Protein AF-A0A1R3SRE8-F1 (afdb_monomer_lite)

Radius of gyration: 14.87 Å; chains: 1; bounding box: 40×27×38 Å

Foldseek 3Di:
DFKDWDFDQDPVVRDTATFIWQKDWDADPVRDIDIDGLDRPTGDPVDDPVLVRLLSVLLVVQLVCVVPPPRDPPPDSPHDPVSVVVSVVVNVVSVVVVVDDPPD

Sequence (104 aa):
MHVNVQLRFNSATGQEAPYYRLKESYRDVRGHVHSLIVLNIGFEPCLKPLQVKRIARALTMRFQHRHHGSLFPENKDGLSHEERLFAERYWQRMLAKGRITCSI

pLDDT: mean 81.56, std 15.42, range [33.44, 94.88]

Secondary structure (DSSP, 8-state):
-EEEEEEEEETTTTEEEEEEEEEEEEE-TT--EEEEEEEEEEE-TT--HHHHHHHHHHHHHHHHTTTSS----TTSS---HHHHHHHHHHHHHHHHTTSS----

Structure (mmCIF, N/CA/C/O backbone):
data_AF-A0A1R3SRE8-F1
#
_entry.id   AF-A0A1R3SRE8-F1
#
loop_
_atom_site.group_PDB
_atom_site.id
_atom_site.type_symbol
_atom_site.label_atom_id
_atom_site.label_alt_id
_atom_site.label_comp_id
_atom_site.label_asym_id
_atom_site.label_entity_id
_atom_site.label_seq_id
_atom_site.pdbx_PDB_ins_code
_atom_site.Cartn_x
_atom_site.Cartn_y
_atom_site.Cartn_z
_atom_site.occupancy
_atom_site.B_iso_or_equiv
_atom_site.auth_seq_id
_atom_site.auth_comp_id
_atom_site.auth_asym_id
_atom_site.auth_atom_id
_atom_site.pdbx_PDB_model_num
ATOM 1 N N . MET A 1 1 ? 6.751 5.176 -7.298 1.00 85.50 1 MET A N 1
ATOM 2 C CA . MET A 1 1 ? 5.398 4.786 -6.836 1.00 85.50 1 MET A CA 1
ATOM 3 C C . MET A 1 1 ? 5.037 5.573 -5.583 1.00 85.50 1 MET A C 1
ATOM 5 O O . MET A 1 1 ? 5.925 6.122 -4.945 1.00 85.50 1 MET A O 1
ATOM 9 N N . HIS A 1 2 ? 3.757 5.647 -5.222 1.00 88.12 2 HIS A N 1
ATOM 10 C CA . HIS A 1 2 ? 3.283 6.311 -4.005 1.00 88.12 2 HIS A CA 1
ATOM 11 C C . HIS A 1 2 ? 2.095 5.560 -3.384 1.00 88.12 2 HIS A C 1
ATOM 13 O O . HIS A 1 2 ? 1.407 4.785 -4.052 1.00 88.12 2 HIS A O 1
ATOM 19 N N . VAL A 1 3 ? 1.846 5.790 -2.094 1.00 92.19 3 VAL A N 1
ATOM 20 C CA . VAL A 1 3 ? 0.723 5.182 -1.365 1.00 92.19 3 VAL A CA 1
ATOM 21 C C . VAL A 1 3 ? -0.467 6.119 -1.389 1.00 92.19 3 VAL A C 1
ATOM 23 O O . VAL A 1 3 ? -0.364 7.280 -1.001 1.00 92.19 3 VAL A O 1
ATOM 26 N N . ASN A 1 4 ? -1.617 5.589 -1.777 1.00 93.81 4 ASN A N 1
ATOM 27 C CA . ASN A 1 4 ? -2.903 6.206 -1.522 1.00 93.81 4 ASN A CA 1
ATOM 28 C C . ASN A 1 4 ? -3.527 5.557 -0.281 1.00 93.81 4 ASN A C 1
ATOM 30 O O . ASN A 1 4 ? -3.709 4.339 -0.244 1.00 93.81 4 ASN A O 1
ATOM 34 N N . VAL A 1 5 ? -3.840 6.383 0.714 1.00 93.06 5 VAL A N 1
ATOM 35 C CA . VAL A 1 5 ? -4.526 5.982 1.946 1.00 93.06 5 VAL A CA 1
ATOM 36 C C . VAL A 1 5 ? -5.938 6.549 1.891 1.00 93.06 5 VAL A C 1
ATOM 38 O O . VAL A 1 5 ? -6.107 7.731 1.596 1.00 93.06 5 VAL A O 1
ATOM 41 N N . GLN A 1 6 ? -6.941 5.717 2.143 1.00 93.62 6 GLN A N 1
ATOM 42 C CA . GLN A 1 6 ? -8.331 6.144 2.298 1.00 93.62 6 GLN A CA 1
ATOM 43 C C . GLN A 1 6 ? -8.899 5.505 3.555 1.00 93.62 6 GLN A C 1
ATOM 45 O O . GLN A 1 6 ? -8.670 4.320 3.765 1.00 93.62 6 GLN A O 1
ATOM 50 N N . LEU A 1 7 ? -9.653 6.247 4.360 1.00 93.69 7 LEU A N 1
ATOM 51 C CA . LEU A 1 7 ? -10.481 5.618 5.385 1.00 93.69 7 LEU A CA 1
ATOM 52 C C . LEU A 1 7 ? -11.630 4.889 4.688 1.00 93.69 7 LEU A C 1
ATOM 54 O O . LEU A 1 7 ? -12.252 5.430 3.772 1.00 93.69 7 LEU A O 1
ATOM 58 N N . ARG A 1 8 ? -11.832 3.621 5.045 1.00 94.31 8 ARG A N 1
ATOM 59 C CA . ARG A 1 8 ? -12.931 2.794 4.546 1.00 94.31 8 ARG A CA 1
ATOM 60 C C . ARG A 1 8 ? -13.469 1.934 5.674 1.00 94.31 8 ARG A C 1
ATOM 62 O O . ARG A 1 8 ? -12.706 1.496 6.531 1.00 94.31 8 ARG A O 1
ATOM 69 N N . PHE A 1 9 ? -14.761 1.641 5.625 1.00 93.69 9 PHE A N 1
ATOM 70 C CA . PHE A 1 9 ? -15.377 0.698 6.546 1.00 93.69 9 PHE A CA 1
ATOM 71 C C . PHE A 1 9 ? -14.784 -0.706 6.366 1.00 93.69 9 PHE A C 1
ATOM 73 O O . PHE A 1 9 ? -14.803 -1.260 5.263 1.00 93.69 9 PHE A O 1
ATOM 80 N N . ASN A 1 10 ? -14.246 -1.271 7.445 1.00 91.44 10 ASN A N 1
ATOM 81 C CA . ASN A 1 10 ? -13.749 -2.635 7.493 1.00 91.44 10 ASN A CA 1
ATOM 82 C C . ASN A 1 10 ? -14.817 -3.538 8.116 1.00 91.44 10 ASN A C 1
ATOM 84 O O . ASN A 1 10 ? -15.037 -3.504 9.326 1.00 91.44 10 ASN A O 1
ATOM 88 N N . SER A 1 11 ? -15.457 -4.375 7.299 1.00 89.19 11 SER A N 1
ATOM 89 C CA . SER A 1 11 ? -16.509 -5.287 7.763 1.00 89.19 11 SER A CA 1
ATOM 90 C C . SER A 1 11 ? -16.015 -6.315 8.782 1.00 89.19 11 SER A C 1
ATOM 92 O O . SER A 1 11 ? -16.808 -6.764 9.600 1.00 89.19 11 SER A O 1
ATOM 94 N N . ALA A 1 12 ? -14.722 -6.657 8.776 1.00 89.00 12 ALA A N 1
ATOM 95 C CA . ALA A 1 12 ? -14.159 -7.616 9.725 1.00 89.00 12 ALA A CA 1
ATOM 96 C C . ALA A 1 12 ? -14.052 -7.050 11.150 1.00 89.00 12 ALA A C 1
ATOM 98 O O . ALA A 1 12 ? -14.123 -7.805 12.113 1.00 89.00 12 ALA A O 1
ATOM 99 N N . THR A 1 13 ? -13.878 -5.733 11.292 1.00 88.88 13 THR A N 1
ATOM 100 C CA . THR A 1 13 ? -13.752 -5.063 12.599 1.00 88.88 13 THR A CA 1
ATOM 101 C C . THR A 1 13 ? -14.957 -4.191 12.944 1.00 88.88 13 THR A C 1
ATOM 103 O O . THR A 1 13 ? -15.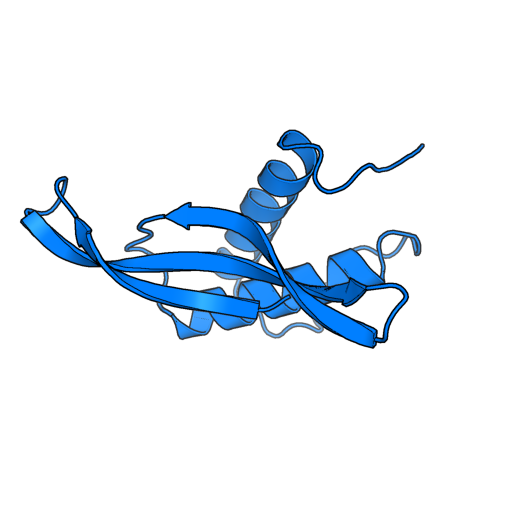030 -3.677 14.054 1.00 88.88 13 THR A O 1
ATOM 106 N N . GLY A 1 14 ? -15.886 -3.987 12.004 1.00 91.75 14 GLY A N 1
ATOM 107 C CA . GLY A 1 14 ? -17.064 -3.136 12.181 1.00 91.75 14 GLY A CA 1
ATOM 108 C C . GLY A 1 14 ? -16.749 -1.642 12.319 1.00 91.75 14 GLY A C 1
ATOM 109 O O . GLY A 1 14 ? -17.573 -0.893 12.833 1.00 91.75 14 GLY A O 1
ATOM 110 N N . GLN A 1 15 ? -15.558 -1.201 11.906 1.00 91.75 15 GLN A N 1
ATOM 111 C CA . GLN A 1 15 ? -15.076 0.171 12.106 1.00 91.75 15 GLN A CA 1
ATOM 112 C C . GLN A 1 15 ? -14.377 0.704 10.856 1.00 91.75 15 GLN A C 1
ATOM 114 O O . GLN A 1 15 ? -13.918 -0.064 10.007 1.00 91.75 15 GLN A O 1
ATOM 119 N N . GLU A 1 16 ? -14.264 2.027 10.741 1.00 93.38 16 GLU A N 1
ATOM 120 C CA . GLU A 1 16 ? -13.439 2.638 9.702 1.00 93.38 16 GLU A CA 1
ATOM 121 C C . GLU A 1 16 ? -11.952 2.409 9.976 1.00 93.38 16 GLU A C 1
ATOM 123 O O . GLU A 1 16 ? -11.452 2.647 11.073 1.00 93.38 16 GLU A O 1
ATOM 128 N N . ALA A 1 17 ? -11.232 1.960 8.951 1.00 92.81 17 ALA A N 1
ATOM 129 C CA . ALA A 1 17 ? -9.804 1.715 9.021 1.00 92.81 17 ALA A CA 1
ATOM 130 C C . ALA A 1 17 ? -9.090 2.242 7.765 1.00 92.81 17 ALA A C 1
ATOM 132 O O . ALA A 1 17 ? -9.689 2.339 6.686 1.00 92.81 17 ALA A O 1
ATOM 133 N N . PRO A 1 18 ? -7.789 2.567 7.863 1.00 93.69 18 PRO A N 1
ATOM 134 C CA . PRO A 1 18 ? -6.980 2.900 6.701 1.00 93.69 18 PRO A CA 1
ATOM 135 C C . PRO A 1 18 ? -6.927 1.741 5.695 1.00 93.69 18 PRO A C 1
ATOM 137 O O . PRO A 1 18 ? -6.474 0.638 5.999 1.00 93.69 18 PRO A O 1
ATOM 140 N N . TYR A 1 19 ? -7.353 2.022 4.470 1.00 94.44 19 TYR A N 1
ATOM 141 C CA . TYR A 1 19 ? -7.257 1.144 3.314 1.00 94.44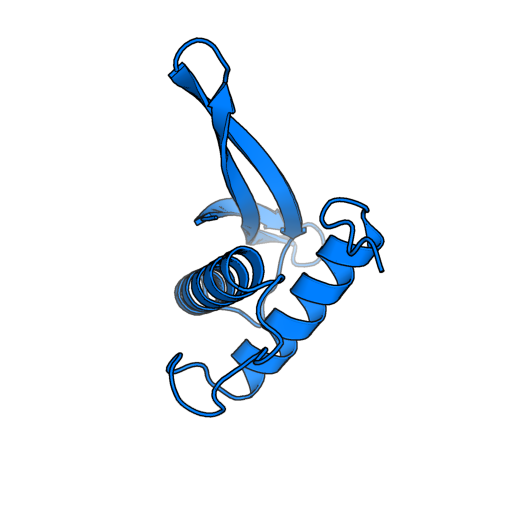 19 TYR A CA 1
ATOM 142 C C . TYR A 1 19 ? -6.149 1.632 2.381 1.00 94.44 19 TYR A C 1
ATOM 144 O O . TYR A 1 19 ? -6.187 2.756 1.862 1.00 94.44 19 TYR A O 1
ATOM 152 N N . TYR A 1 20 ? -5.164 0.772 2.145 1.00 94.88 20 TYR A N 1
ATOM 153 C CA . TYR A 1 20 ? -3.937 1.120 1.441 1.00 94.88 20 TYR A CA 1
ATOM 154 C C . TYR A 1 20 ? -3.931 0.611 -0.002 1.00 94.88 20 TYR A C 1
ATOM 156 O O . TYR A 1 20 ? -4.219 -0.556 -0.292 1.00 94.88 20 TYR A O 1
ATOM 164 N N . ARG A 1 21 ? -3.526 1.484 -0.928 1.00 94.06 21 ARG A N 1
ATOM 165 C CA . ARG A 1 21 ? -3.256 1.134 -2.329 1.00 94.06 21 ARG A CA 1
ATOM 166 C C . ARG A 1 21 ? -1.919 1.704 -2.768 1.00 94.06 21 ARG A C 1
ATOM 168 O O . ARG A 1 21 ? -1.657 2.888 -2.571 1.00 94.06 21 ARG A O 1
ATOM 175 N N . LEU A 1 22 ? -1.105 0.878 -3.412 1.00 91.88 22 LEU A N 1
ATOM 176 C CA . LEU A 1 22 ? 0.117 1.314 -4.070 1.00 91.88 22 LEU A CA 1
AT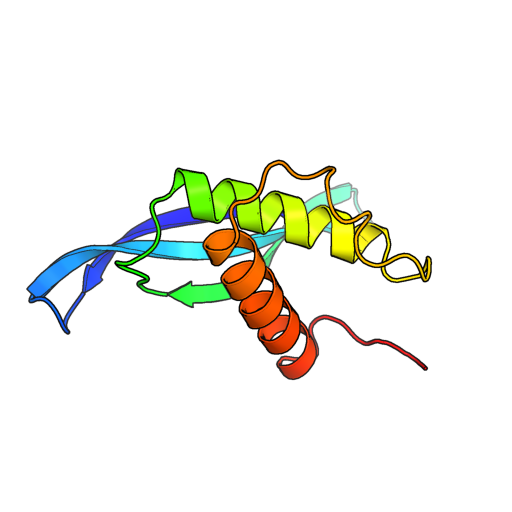OM 177 C C . LEU A 1 22 ? -0.211 1.722 -5.503 1.00 91.88 22 LEU A C 1
ATOM 179 O O . LEU A 1 22 ? -0.808 0.940 -6.248 1.00 91.88 22 LEU A O 1
ATOM 183 N N . LYS A 1 23 ? 0.171 2.940 -5.880 1.00 91.06 23 LYS A N 1
ATOM 184 C CA . LYS A 1 23 ? -0.014 3.490 -7.221 1.00 91.06 23 LYS A CA 1
ATOM 185 C C . LYS A 1 23 ? 1.324 3.844 -7.855 1.00 91.06 23 LYS A C 1
ATOM 187 O O . LYS A 1 23 ? 2.253 4.291 -7.182 1.00 91.06 23 LYS A O 1
ATOM 192 N N . GLU A 1 24 ? 1.400 3.690 -9.162 1.00 86.44 24 GLU A N 1
ATOM 193 C CA . GLU A 1 24 ? 2.479 4.198 -9.993 1.00 86.44 24 GLU A CA 1
ATOM 194 C C . GLU A 1 24 ? 1.939 5.284 -10.904 1.00 86.44 24 GLU A C 1
ATOM 196 O O . GLU A 1 24 ? 0.853 5.145 -11.462 1.00 86.44 24 GLU A O 1
ATOM 201 N N . SER A 1 25 ? 2.699 6.365 -11.026 1.00 85.81 25 SER A N 1
ATOM 202 C CA . SER A 1 25 ? 2.404 7.428 -11.973 1.00 85.81 25 SER A CA 1
ATOM 203 C C . SER A 1 25 ? 3.341 7.284 -13.158 1.00 85.81 25 SER A C 1
ATOM 205 O O . SER A 1 25 ? 4.544 7.125 -12.963 1.00 85.81 25 SER A O 1
ATOM 207 N N . TYR A 1 26 ? 2.792 7.353 -14.363 1.00 83.88 26 TYR A N 1
ATOM 208 C CA . TYR A 1 26 ? 3.550 7.310 -15.608 1.00 83.88 26 TYR A CA 1
ATOM 209 C C . TYR A 1 26 ? 3.060 8.414 -16.541 1.00 83.88 26 TYR A C 1
ATOM 211 O O . TYR A 1 26 ? 1.966 8.953 -16.355 1.00 83.88 26 TYR A O 1
ATOM 219 N N . ARG A 1 27 ? 3.889 8.780 -17.518 1.00 87.25 27 ARG A N 1
ATOM 220 C CA . ARG A 1 27 ? 3.500 9.710 -18.578 1.00 87.25 27 ARG A CA 1
ATOM 221 C C . ARG A 1 27 ? 3.181 8.925 -19.837 1.00 87.25 27 ARG A C 1
ATOM 223 O O . ARG A 1 27 ? 3.914 7.996 -20.170 1.00 87.25 27 ARG A O 1
ATOM 230 N N . ASP A 1 28 ? 2.088 9.277 -20.499 1.00 86.75 28 ASP A N 1
ATOM 231 C CA . ASP A 1 28 ? 1.807 8.747 -21.830 1.00 86.75 28 ASP A CA 1
ATOM 232 C C . ASP A 1 28 ? 2.708 9.407 -22.891 1.00 86.75 28 ASP A C 1
ATOM 234 O O . ASP A 1 28 ? 3.468 10.337 -22.611 1.00 86.75 28 ASP A O 1
ATOM 238 N N . VAL A 1 29 ? 2.603 8.931 -24.134 1.00 89.06 29 VAL A N 1
ATOM 239 C CA . VAL A 1 29 ? 3.356 9.462 -25.285 1.00 89.06 29 VAL A CA 1
ATOM 240 C C . VAL A 1 29 ? 3.055 10.936 -25.592 1.00 89.06 29 VAL A C 1
ATOM 242 O O . VAL A 1 29 ? 3.815 11.576 -26.309 1.00 89.06 29 VAL A O 1
ATOM 245 N N . ARG A 1 30 ? 1.957 11.483 -25.055 1.00 91.06 30 ARG A N 1
ATOM 246 C CA . ARG A 1 30 ? 1.546 12.889 -25.190 1.00 91.06 30 ARG A CA 1
ATOM 247 C C . ARG A 1 30 ? 1.957 13.734 -23.978 1.00 91.06 30 ARG A C 1
ATOM 249 O O . ARG A 1 30 ? 1.693 14.930 -23.954 1.00 91.06 30 ARG A O 1
ATOM 256 N N . GLY A 1 31 ? 2.609 13.132 -22.982 1.00 89.06 31 GLY A N 1
ATOM 257 C CA . GLY A 1 31 ? 3.076 13.798 -21.771 1.00 89.06 31 GLY A CA 1
ATOM 258 C C . GLY A 1 31 ? 2.039 13.917 -20.651 1.00 89.06 31 GLY A C 1
ATOM 259 O O . GLY A 1 31 ? 2.369 14.488 -19.608 1.00 89.06 31 GLY A O 1
ATOM 260 N N . HIS A 1 32 ? 0.827 13.370 -20.797 1.00 91.12 32 HIS A N 1
ATOM 261 C CA . HIS A 1 32 ? -0.165 13.407 -19.721 1.00 91.12 32 HIS A CA 1
ATOM 262 C C . HIS A 1 32 ? 0.192 12.429 -18.606 1.00 91.12 32 HIS A C 1
ATOM 264 O O . HIS A 1 32 ? 0.642 11.309 -18.852 1.00 91.12 32 HIS A O 1
ATOM 270 N N . VAL A 1 33 ? -0.039 12.850 -17.362 1.00 86.31 33 VAL A N 1
ATOM 271 C CA . VAL A 1 33 ? 0.241 12.037 -16.177 1.00 86.31 33 VAL A CA 1
ATOM 272 C C . VAL A 1 33 ? -0.953 11.141 -15.872 1.00 86.31 33 VAL A C 1
ATOM 274 O O . VAL A 1 33 ? -2.026 11.617 -15.511 1.00 86.31 33 VAL A O 1
ATOM 277 N N . HIS A 1 34 ? -0.730 9.833 -15.934 1.00 88.31 34 HIS A N 1
ATOM 278 C CA . HIS A 1 34 ? -1.695 8.807 -15.556 1.00 88.31 34 HIS A CA 1
ATOM 279 C C . HIS A 1 34 ? -1.260 8.114 -14.272 1.00 88.31 34 HIS A C 1
ATOM 281 O O . HIS A 1 34 ? -0.098 8.180 -13.869 1.00 88.31 34 HIS A O 1
ATOM 287 N N . SER A 1 35 ? -2.200 7.448 -13.601 1.00 86.00 35 SER A N 1
ATOM 288 C CA . SER A 1 35 ? -1.910 6.651 -12.408 1.00 86.00 35 SER A CA 1
ATOM 289 C C . SER A 1 35 ? -2.498 5.251 -12.520 1.00 86.00 35 SER A C 1
ATOM 291 O O . SER A 1 35 ? -3.706 5.089 -12.671 1.00 86.00 35 SER A O 1
ATOM 293 N N . LEU A 1 36 ? -1.652 4.239 -12.366 1.00 88.25 36 LEU A N 1
ATOM 294 C CA . LEU A 1 36 ? -2.033 2.834 -12.311 1.00 88.25 36 LEU A CA 1
ATOM 295 C C . LEU A 1 36 ? -1.976 2.345 -10.862 1.00 88.25 36 LEU A C 1
ATOM 297 O O . LEU A 1 36 ? -1.014 2.605 -10.144 1.00 88.25 36 LEU A O 1
ATOM 301 N N . ILE A 1 37 ? -2.987 1.603 -10.408 1.00 88.69 37 ILE A N 1
ATOM 302 C CA . ILE A 1 37 ? -2.889 0.883 -9.130 1.00 88.69 37 ILE A CA 1
ATOM 303 C C . ILE A 1 37 ? -1.982 -0.319 -9.356 1.00 88.69 37 ILE A C 1
ATOM 305 O O . ILE A 1 37 ? -2.370 -1.205 -10.102 1.00 88.69 37 ILE A O 1
ATOM 309 N N . VAL A 1 38 ? -0.838 -0.395 -8.680 1.00 87.81 38 VAL A N 1
ATOM 310 C CA . VAL A 1 38 ? 0.134 -1.496 -8.798 1.00 87.81 38 VAL A CA 1
ATOM 311 C C . VAL A 1 38 ? -0.147 -2.613 -7.799 1.00 87.81 38 VAL A C 1
ATOM 313 O O . VAL A 1 38 ? -0.037 -3.791 -8.134 1.00 8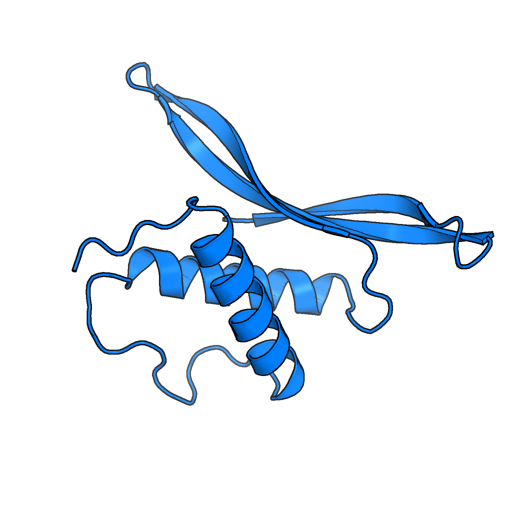7.81 38 VAL A O 1
ATOM 316 N N . LEU A 1 39 ? -0.624 -2.278 -6.601 1.00 91.19 39 LEU A N 1
ATOM 317 C CA . LEU A 1 39 ? -1.024 -3.270 -5.606 1.00 91.19 39 LEU A CA 1
ATOM 318 C C . LEU A 1 39 ? -2.177 -2.743 -4.749 1.00 91.19 39 LEU A C 1
ATOM 320 O O . LEU A 1 39 ? -2.087 -1.672 -4.153 1.00 91.19 39 LEU A O 1
ATOM 324 N N . ASN A 1 40 ? -3.249 -3.528 -4.647 1.00 92.44 40 ASN A N 1
ATOM 325 C CA . ASN A 1 40 ? -4.250 -3.352 -3.596 1.00 92.44 40 ASN A CA 1
ATOM 326 C C . ASN A 1 40 ? -3.724 -4.052 -2.338 1.00 92.44 40 ASN A C 1
ATOM 328 O O . ASN A 1 40 ? -3.722 -5.284 -2.283 1.00 92.44 40 ASN A O 1
ATOM 332 N N . ILE A 1 41 ? -3.213 -3.269 -1.383 1.00 91.94 41 ILE A N 1
ATOM 333 C CA . ILE A 1 41 ? -2.698 -3.791 -0.111 1.00 91.94 41 ILE A CA 1
ATOM 334 C C . ILE A 1 41 ? -3.884 -4.189 0.767 1.00 91.94 41 ILE A C 1
ATOM 336 O O . ILE A 1 41 ? -3.921 -5.326 1.223 1.00 91.94 41 ILE A O 1
ATOM 340 N N . GLY A 1 42 ? -4.882 -3.307 0.880 1.00 93.31 42 GLY A N 1
ATOM 341 C CA . GLY A 1 42 ? -6.093 -3.543 1.660 1.00 93.31 42 GLY A CA 1
ATOM 342 C C . GLY A 1 42 ? -6.032 -2.912 3.047 1.00 93.31 42 GLY A C 1
ATOM 343 O O . GLY A 1 42 ? -5.352 -1.901 3.241 1.00 93.31 42 GLY A O 1
ATOM 344 N N . PHE A 1 43 ? -6.758 -3.510 3.989 1.00 93.31 43 PHE A N 1
ATOM 345 C CA . PHE A 1 43 ? -6.653 -3.194 5.411 1.00 93.31 43 PHE A CA 1
ATOM 346 C C . PHE A 1 43 ? -5.441 -3.918 5.997 1.00 93.31 43 PHE A C 1
ATOM 348 O O . PHE A 1 43 ? -5.305 -5.124 5.818 1.00 93.31 43 PHE A O 1
ATOM 355 N N . GLU A 1 44 ? -4.571 -3.184 6.685 1.00 91.44 44 GLU A N 1
ATOM 356 C CA . GLU A 1 44 ? -3.402 -3.753 7.360 1.00 91.44 44 GLU A CA 1
ATOM 357 C C . GLU A 1 44 ? -3.265 -3.096 8.742 1.00 91.44 44 GLU A C 1
ATOM 359 O O . GLU A 1 44 ? -2.628 -2.045 8.857 1.00 91.44 44 GLU A O 1
ATOM 364 N N . PRO A 1 45 ? -3.914 -3.651 9.784 1.00 85.81 45 PRO A N 1
ATOM 365 C CA . PRO A 1 45 ? -3.981 -3.023 11.106 1.00 85.81 45 PRO A CA 1
ATOM 366 C C . PRO A 1 45 ? -2.609 -2.951 11.790 1.00 85.81 45 PRO A C 1
ATOM 368 O O . PRO A 1 45 ? -2.375 -2.062 12.606 1.00 85.81 45 PRO A O 1
ATOM 371 N N . CYS A 1 46 ? -1.682 -3.834 11.412 1.00 86.94 46 CYS A N 1
ATOM 372 C CA . CYS A 1 46 ? -0.318 -3.863 11.932 1.00 86.94 46 CYS A CA 1
ATOM 373 C C . CYS A 1 46 ? 0.573 -2.742 11.372 1.00 86.94 46 CYS A C 1
ATOM 375 O O . CYS A 1 46 ? 1.680 -2.546 11.865 1.00 86.94 46 CYS A O 1
ATOM 377 N N . LEU A 1 47 ? 0.126 -2.007 10.343 1.00 88.44 47 LEU A N 1
ATOM 378 C CA . LEU A 1 47 ? 0.917 -0.956 9.707 1.00 88.44 47 LEU A CA 1
ATOM 379 C C . LEU A 1 47 ? 0.283 0.424 9.861 1.00 88.44 47 LEU A C 1
ATOM 381 O O . LEU A 1 47 ? -0.836 0.697 9.417 1.00 88.44 47 LEU A O 1
ATOM 385 N N . LYS A 1 48 ? 1.080 1.357 10.382 1.00 90.69 48 LYS A N 1
ATOM 386 C CA . LYS A 1 48 ? 0.748 2.781 10.372 1.00 90.69 48 LYS A CA 1
ATOM 387 C C . LYS A 1 48 ? 0.962 3.368 8.972 1.00 90.69 48 LYS A C 1
ATOM 389 O O . LYS A 1 48 ? 1.904 2.972 8.278 1.00 90.69 48 LYS A O 1
ATOM 394 N N . PRO A 1 49 ? 0.202 4.405 8.572 1.00 89.38 49 PRO A N 1
ATOM 395 C CA . PRO A 1 49 ? 0.348 5.026 7.254 1.00 89.38 49 PRO A CA 1
ATOM 396 C C . PRO A 1 49 ? 1.778 5.476 6.923 1.00 89.38 49 PRO A C 1
ATOM 398 O O . PRO A 1 49 ? 2.209 5.382 5.774 1.00 89.38 49 PRO A O 1
ATOM 401 N N . LEU A 1 50 ? 2.534 5.947 7.922 1.00 90.75 50 LEU A N 1
ATOM 402 C CA . LEU A 1 50 ? 3.932 6.346 7.748 1.00 90.75 50 LEU A CA 1
ATOM 403 C C . LEU A 1 50 ? 4.837 5.162 7.370 1.00 90.75 50 LEU A C 1
ATOM 405 O O . LEU A 1 50 ? 5.683 5.310 6.490 1.00 90.75 50 LEU A O 1
ATOM 409 N N . GLN A 1 51 ? 4.625 3.993 7.977 1.00 91.00 51 GLN A N 1
ATOM 410 C CA . GLN A 1 51 ? 5.380 2.775 7.670 1.00 91.00 51 GLN A CA 1
ATOM 411 C C . GLN A 1 51 ? 5.076 2.309 6.244 1.00 91.00 51 GLN A C 1
ATOM 413 O O . GLN A 1 51 ? 5.986 2.053 5.461 1.00 91.00 51 GLN A O 1
ATOM 418 N N . VAL A 1 52 ? 3.799 2.324 5.835 1.00 90.56 52 VAL A N 1
ATOM 419 C CA . VAL A 1 52 ? 3.409 1.978 4.456 1.00 90.56 52 VAL A CA 1
ATOM 420 C C . VAL A 1 52 ? 4.052 2.929 3.437 1.00 90.56 52 VAL A C 1
ATOM 422 O O . VAL A 1 52 ? 4.501 2.488 2.379 1.00 90.56 52 VAL A O 1
ATOM 425 N N . LYS A 1 53 ? 4.162 4.229 3.751 1.00 90.75 53 LYS A N 1
ATOM 426 C CA . LYS A 1 53 ? 4.882 5.200 2.904 1.00 90.75 53 LYS A CA 1
ATOM 427 C C . LYS A 1 53 ? 6.372 4.864 2.775 1.00 90.75 53 LYS A C 1
ATOM 429 O O . LYS A 1 53 ? 6.898 4.926 1.664 1.00 90.75 53 LYS A O 1
ATOM 434 N N . ARG A 1 54 ? 7.043 4.491 3.872 1.00 90.56 54 ARG A N 1
ATOM 435 C CA . ARG A 1 54 ? 8.453 4.055 3.852 1.00 90.56 54 ARG A CA 1
ATOM 436 C C . ARG A 1 54 ? 8.633 2.795 3.011 1.00 90.56 54 ARG A C 1
ATOM 438 O O . ARG A 1 54 ? 9.485 2.773 2.128 1.00 90.56 54 ARG A O 1
ATOM 445 N N . ILE A 1 55 ? 7.759 1.807 3.196 1.00 89.81 55 ILE A N 1
ATOM 446 C CA . ILE A 1 55 ? 7.743 0.574 2.402 1.00 89.81 55 ILE A CA 1
ATOM 447 C C . ILE A 1 55 ? 7.569 0.887 0.908 1.00 89.81 55 ILE A C 1
ATOM 449 O O . ILE A 1 55 ? 8.306 0.372 0.074 1.00 89.81 55 ILE A O 1
ATOM 453 N N . ALA A 1 56 ? 6.648 1.778 0.536 1.00 89.56 56 ALA A N 1
ATOM 454 C CA . ALA A 1 56 ? 6.457 2.160 -0.864 1.00 89.56 56 ALA A CA 1
ATOM 455 C C . ALA A 1 56 ? 7.662 2.888 -1.477 1.00 89.56 56 ALA A C 1
ATOM 457 O O . ALA A 1 56 ? 7.932 2.734 -2.673 1.00 89.56 56 ALA A O 1
ATOM 458 N N . ARG A 1 57 ? 8.397 3.668 -0.675 1.00 88.06 57 ARG A N 1
ATOM 459 C CA . ARG A 1 57 ? 9.670 4.264 -1.096 1.00 88.06 57 ARG A CA 1
ATOM 460 C C . ARG A 1 57 ? 10.702 3.172 -1.385 1.00 88.06 57 ARG A C 1
ATOM 462 O O . ARG A 1 57 ? 11.291 3.196 -2.461 1.00 88.06 57 ARG A O 1
ATOM 469 N N . ALA A 1 58 ? 10.840 2.193 -0.493 1.00 87.50 58 ALA A N 1
ATOM 470 C CA . ALA A 1 58 ? 11.716 1.032 -0.672 1.00 87.50 58 ALA A CA 1
ATOM 471 C C . ALA A 1 58 ? 11.380 0.249 -1.951 1.00 87.50 58 ALA A C 1
ATOM 473 O O . ALA A 1 58 ? 12.242 0.003 -2.791 1.00 87.50 58 ALA A O 1
ATOM 474 N N . LEU A 1 59 ? 10.094 -0.048 -2.162 1.00 87.00 59 LEU A N 1
ATOM 475 C CA . LEU A 1 59 ? 9.603 -0.717 -3.370 1.00 87.00 59 LEU A CA 1
ATOM 476 C C . LEU A 1 59 ? 9.885 0.089 -4.642 1.00 87.00 59 LEU A C 1
ATOM 478 O O . LEU A 1 59 ? 10.214 -0.489 -5.674 1.00 87.00 59 LEU A O 1
ATOM 482 N N . THR A 1 60 ? 9.783 1.420 -4.580 1.00 85.25 60 THR A N 1
ATOM 483 C CA . THR A 1 60 ? 10.122 2.293 -5.715 1.00 85.25 60 THR A CA 1
ATOM 484 C C . THR A 1 60 ? 11.607 2.211 -6.045 1.00 85.25 60 THR A C 1
ATOM 486 O O . THR A 1 60 ? 11.952 2.052 -7.213 1.00 85.25 60 THR A O 1
ATOM 489 N N . MET A 1 61 ? 12.475 2.270 -5.033 1.00 83.06 61 MET A N 1
ATOM 490 C CA . MET A 1 61 ? 13.919 2.145 -5.234 1.00 83.06 61 MET A CA 1
ATOM 491 C C . MET A 1 61 ? 14.269 0.774 -5.813 1.00 83.06 61 MET A C 1
ATOM 493 O O . MET A 1 61 ? 14.998 0.704 -6.799 1.00 83.06 61 MET A O 1
ATOM 497 N N . ARG A 1 62 ? 13.674 -0.306 -5.298 1.00 80.88 62 ARG A N 1
ATOM 498 C CA . ARG A 1 62 ? 13.860 -1.655 -5.849 1.00 80.88 62 ARG A CA 1
ATOM 499 C C . ARG A 1 62 ? 13.387 -1.765 -7.296 1.00 80.88 62 ARG A C 1
ATOM 501 O O . ARG A 1 62 ? 14.070 -2.350 -8.126 1.00 80.88 62 ARG A O 1
ATOM 508 N N . PHE A 1 63 ? 12.246 -1.167 -7.628 1.00 78.44 63 PHE A N 1
ATOM 509 C CA . PHE A 1 63 ? 11.722 -1.179 -8.992 1.00 78.44 63 PHE A CA 1
ATOM 510 C C . PHE A 1 63 ? 12.613 -0.436 -9.991 1.00 78.44 63 PHE A C 1
ATOM 512 O O . PHE A 1 63 ? 12.736 -0.883 -11.131 1.00 78.44 63 PHE A O 1
ATOM 519 N N . GLN A 1 64 ? 13.236 0.668 -9.568 1.00 75.44 64 GLN A N 1
ATOM 520 C CA . GLN A 1 64 ? 14.190 1.432 -10.378 1.00 75.44 64 GLN A CA 1
ATOM 521 C C . GLN A 1 64 ? 15.500 0.664 -10.602 1.00 75.44 64 GLN A C 1
ATOM 523 O O . GLN A 1 64 ? 16.046 0.706 -11.699 1.00 75.44 64 GLN A O 1
ATOM 528 N N . HIS A 1 65 ? 15.965 -0.084 -9.598 1.00 70.56 65 HIS A N 1
ATOM 529 C CA . HIS A 1 65 ? 17.217 -0.846 -9.655 1.00 70.56 65 HIS A CA 1
ATOM 530 C C . HIS A 1 65 ? 17.032 -2.317 -10.044 1.00 70.56 65 HIS A C 1
ATOM 532 O O . HIS A 1 65 ? 17.984 -3.080 -9.969 1.00 70.56 65 HIS A O 1
ATOM 538 N N . ARG A 1 66 ? 15.847 -2.742 -10.500 1.00 66.69 66 ARG A N 1
ATOM 539 C CA . ARG A 1 66 ? 15.562 -4.155 -10.830 1.00 66.69 66 ARG A CA 1
ATOM 540 C C . ARG A 1 66 ? 16.509 -4.776 -11.871 1.00 66.69 66 ARG A C 1
ATOM 542 O O . ARG A 1 66 ? 16.600 -5.993 -11.941 1.00 66.69 66 ARG A O 1
ATOM 549 N N . HIS A 1 67 ? 17.184 -3.948 -12.672 1.00 58.97 67 HIS A N 1
ATOM 550 C CA . HIS A 1 67 ? 18.171 -4.367 -13.673 1.00 58.97 67 HIS A CA 1
ATOM 551 C C . HIS A 1 67 ? 19.625 -4.347 -13.151 1.00 58.97 67 HIS A C 1
ATOM 553 O O . HIS A 1 67 ? 20.522 -4.821 -13.837 1.00 58.97 67 HIS A O 1
ATOM 559 N N . HIS A 1 68 ? 19.873 -3.824 -11.944 1.00 54.56 68 HIS A N 1
ATOM 560 C CA . HIS A 1 68 ? 21.173 -3.828 -11.270 1.00 54.56 68 HIS A CA 1
ATOM 561 C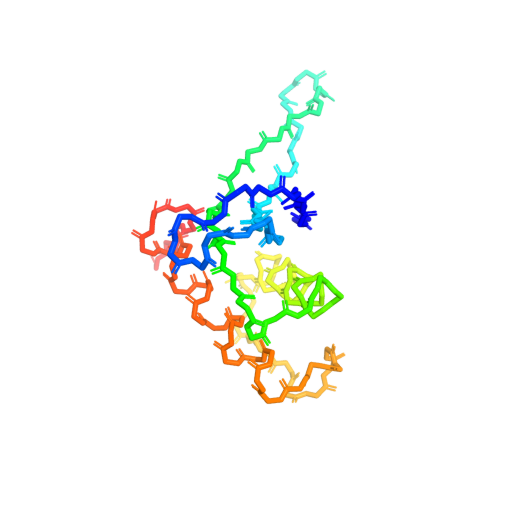 C . HIS A 1 68 ? 21.136 -4.837 -10.111 1.00 54.56 68 HIS A C 1
ATOM 563 O O . HIS A 1 68 ? 20.400 -4.662 -9.147 1.00 54.56 68 HIS A O 1
ATOM 569 N N . GLY A 1 69 ? 21.945 -5.897 -10.186 1.00 49.44 69 GLY A N 1
ATOM 570 C CA . GLY A 1 69 ? 21.877 -7.079 -9.309 1.00 49.44 69 GLY A CA 1
ATOM 571 C C . GLY A 1 69 ? 22.131 -6.886 -7.802 1.00 49.44 69 GLY A C 1
ATOM 572 O O . GLY A 1 69 ? 22.144 -7.873 -7.073 1.00 49.44 69 GLY A O 1
ATOM 573 N N . SER A 1 70 ? 22.315 -5.662 -7.294 1.00 49.03 70 SER A N 1
ATOM 574 C CA . SER A 1 70 ? 22.429 -5.407 -5.850 1.00 49.03 70 SER A CA 1
ATOM 575 C C . SER A 1 70 ? 21.076 -4.962 -5.296 1.00 49.03 70 SER A C 1
ATOM 577 O O . SER A 1 70 ? 20.699 -3.794 -5.369 1.00 49.03 70 SER A O 1
ATOM 579 N N . LEU A 1 71 ? 20.309 -5.937 -4.803 1.00 52.91 71 LEU A N 1
ATOM 580 C CA . LEU A 1 71 ? 18.881 -5.781 -4.524 1.00 52.91 71 LEU A CA 1
ATOM 581 C C . LEU A 1 71 ? 18.542 -5.066 -3.213 1.00 52.91 71 LEU A C 1
ATOM 583 O O . LEU A 1 71 ? 17.437 -4.549 -3.114 1.00 52.91 71 LEU A O 1
ATOM 587 N N . PHE A 1 72 ? 19.458 -4.965 -2.253 1.00 53.84 72 PHE A N 1
ATOM 588 C CA . PHE A 1 72 ? 19.343 -4.101 -1.075 1.00 53.84 72 PHE A CA 1
ATOM 589 C C . PHE A 1 72 ? 20.750 -3.916 -0.494 1.00 53.84 72 PHE A C 1
ATOM 591 O O . PHE A 1 72 ? 21.310 -4.891 0.004 1.00 53.84 72 PHE A O 1
ATOM 598 N N . PRO A 1 73 ? 21.360 -2.719 -0.490 1.00 51.53 73 PRO A N 1
ATOM 599 C CA . PRO A 1 73 ? 22.451 -2.482 0.444 1.00 51.53 73 PRO A CA 1
ATOM 600 C C . PRO A 1 73 ? 21.833 -2.553 1.845 1.00 51.53 73 PRO A C 1
ATOM 602 O O . PRO A 1 73 ? 20.982 -1.726 2.172 1.00 51.53 73 PRO A O 1
ATOM 605 N N . GLU A 1 74 ? 22.221 -3.552 2.643 1.00 49.84 74 GLU A N 1
ATOM 606 C CA . GLU A 1 74 ? 21.534 -4.029 3.860 1.00 49.84 74 GLU A CA 1
ATOM 607 C C . GLU A 1 74 ? 21.232 -2.978 4.956 1.00 49.84 74 GLU A C 1
ATOM 609 O O . GLU A 1 74 ? 20.610 -3.302 5.969 1.00 49.84 74 GLU A O 1
ATOM 614 N N . ASN A 1 75 ? 21.574 -1.701 4.765 1.00 48.84 75 ASN A N 1
ATOM 615 C CA . ASN A 1 75 ? 21.435 -0.648 5.767 1.00 48.84 75 ASN A CA 1
ATOM 616 C C . ASN A 1 75 ? 21.067 0.766 5.267 1.00 48.84 75 ASN A C 1
ATOM 618 O O . ASN A 1 75 ? 21.182 1.705 6.049 1.00 48.84 75 ASN A O 1
ATOM 622 N N . LYS A 1 76 ? 20.605 0.982 4.022 1.00 52.19 76 LYS A N 1
ATOM 623 C CA . LYS A 1 76 ? 20.383 2.371 3.530 1.00 52.19 76 LYS A CA 1
ATOM 624 C C . LYS A 1 76 ? 18.965 2.945 3.644 1.00 52.19 76 LYS A C 1
ATOM 626 O O . LYS A 1 76 ? 18.822 4.164 3.609 1.00 52.19 76 LYS A O 1
ATOM 631 N N . ASP A 1 77 ? 17.935 2.128 3.853 1.00 57.28 77 ASP A N 1
ATOM 632 C CA . ASP A 1 77 ? 16.546 2.618 3.748 1.00 57.28 77 ASP A CA 1
ATOM 633 C C . ASP A 1 77 ? 15.898 3.030 5.079 1.00 57.28 77 ASP A C 1
ATOM 635 O O . ASP A 1 77 ? 14.768 3.520 5.089 1.00 57.28 77 ASP A O 1
ATOM 639 N N . GLY A 1 78 ? 16.589 2.836 6.211 1.00 70.38 78 GLY A N 1
ATOM 640 C CA . GLY A 1 78 ? 16.057 3.160 7.543 1.00 70.38 78 GLY A CA 1
ATOM 641 C C . GLY A 1 78 ? 14.788 2.379 7.921 1.00 70.38 78 GLY A C 1
ATOM 642 O O . GLY A 1 78 ? 14.059 2.800 8.817 1.00 70.38 78 GLY A O 1
ATOM 643 N N . LEU A 1 79 ? 14.509 1.275 7.217 1.00 78.38 79 LEU A N 1
ATOM 644 C CA . LEU A 1 79 ? 13.359 0.403 7.457 1.00 78.38 79 LEU A CA 1
ATOM 645 C C . LEU A 1 79 ? 13.624 -0.516 8.648 1.00 78.38 79 LEU A C 1
ATOM 647 O O . LEU A 1 79 ? 14.689 -1.144 8.716 1.00 78.38 79 LEU A O 1
ATOM 651 N N . SER A 1 80 ? 12.628 -0.657 9.523 1.00 85.69 80 SER A N 1
ATOM 652 C CA . SER A 1 80 ? 12.625 -1.680 10.571 1.00 85.69 80 SER A CA 1
ATOM 653 C C . SER A 1 80 ? 12.573 -3.092 9.974 1.00 85.69 80 SER A C 1
ATOM 655 O O . SER A 1 80 ? 12.236 -3.283 8.802 1.00 85.69 80 SER A O 1
ATOM 657 N N . HIS A 1 81 ? 12.888 -4.107 10.783 1.00 85.06 81 HIS A N 1
ATOM 658 C CA . HIS A 1 81 ? 12.807 -5.507 10.359 1.00 85.06 81 HIS A CA 1
ATOM 659 C C . HIS A 1 81 ? 11.402 -5.875 9.843 1.00 85.06 81 HIS A C 1
ATOM 661 O O . HIS A 1 81 ? 11.267 -6.462 8.771 1.00 85.06 81 HIS A O 1
ATOM 667 N N . GLU A 1 82 ? 10.353 -5.439 10.544 1.00 86.56 82 GLU A N 1
ATOM 668 C CA . GLU A 1 82 ? 8.962 -5.644 10.126 1.00 86.56 82 GLU A CA 1
ATOM 669 C C . GLU A 1 82 ? 8.663 -4.979 8.776 1.00 86.56 82 GLU A C 1
ATOM 671 O O . GLU A 1 82 ? 8.096 -5.605 7.881 1.00 86.56 82 GLU A O 1
ATOM 676 N N . GLU A 1 83 ? 9.082 -3.723 8.588 1.00 87.56 83 GLU A N 1
ATOM 677 C CA . GLU A 1 83 ? 8.864 -2.998 7.334 1.00 87.56 83 GLU A CA 1
ATOM 678 C C . GLU A 1 83 ? 9.551 -3.699 6.149 1.00 87.56 83 GLU A C 1
ATOM 680 O O . GLU A 1 83 ? 8.976 -3.756 5.060 1.00 87.56 83 GLU A O 1
ATOM 685 N N . ARG A 1 84 ? 10.737 -4.292 6.358 1.00 87.12 84 ARG A N 1
ATOM 686 C CA . ARG A 1 84 ? 11.438 -5.094 5.338 1.00 87.12 84 ARG A CA 1
ATOM 687 C C . ARG A 1 84 ? 10.658 -6.356 4.966 1.00 87.12 84 ARG A C 1
ATOM 689 O O . ARG A 1 84 ? 10.498 -6.632 3.778 1.00 87.12 84 ARG A O 1
ATOM 696 N N . LEU A 1 85 ? 10.116 -7.082 5.948 1.00 89.12 85 LEU A N 1
ATOM 697 C CA . LEU A 1 85 ? 9.292 -8.272 5.698 1.00 89.12 85 LEU A CA 1
ATOM 698 C C . LEU A 1 85 ? 8.035 -7.928 4.890 1.00 89.12 85 LEU A C 1
ATOM 700 O O . LEU A 1 85 ? 7.702 -8.608 3.916 1.00 89.12 85 LEU A O 1
ATOM 704 N N . PHE A 1 86 ? 7.356 -6.834 5.242 1.00 90.88 86 PHE A N 1
ATOM 705 C CA . PHE A 1 86 ? 6.208 -6.359 4.472 1.00 90.88 86 PHE A CA 1
ATOM 706 C C . PHE A 1 86 ? 6.598 -5.908 3.063 1.00 90.88 86 PHE A C 1
ATOM 708 O O . PHE A 1 86 ? 5.864 -6.199 2.116 1.00 90.88 86 PHE A O 1
ATOM 715 N N . ALA A 1 87 ? 7.738 -5.229 2.904 1.00 89.81 87 ALA A N 1
ATOM 716 C CA . ALA A 1 87 ? 8.251 -4.835 1.596 1.00 89.81 87 ALA A CA 1
ATOM 717 C C . ALA A 1 87 ? 8.504 -6.058 0.704 1.00 89.81 87 ALA A C 1
ATOM 719 O O . ALA A 1 87 ? 8.036 -6.077 -0.433 1.00 89.81 87 ALA A O 1
ATOM 720 N N . GLU A 1 88 ? 9.151 -7.105 1.220 1.00 88.81 88 GLU A N 1
ATOM 721 C CA . GLU A 1 88 ? 9.369 -8.345 0.468 1.00 88.81 88 GLU A CA 1
ATOM 722 C C . GLU A 1 88 ? 8.039 -9.010 0.095 1.00 88.81 88 GLU A C 1
ATOM 724 O O . GLU A 1 88 ? 7.794 -9.314 -1.073 1.00 88.81 88 GLU A O 1
ATOM 729 N N . ARG A 1 89 ? 7.112 -9.133 1.053 1.00 90.88 89 ARG A N 1
ATOM 730 C CA . ARG A 1 89 ? 5.778 -9.699 0.805 1.00 90.88 89 ARG A CA 1
ATOM 731 C C . ARG A 1 89 ? 5.030 -8.946 -0.296 1.00 90.88 89 ARG A C 1
ATOM 733 O O . ARG A 1 89 ? 4.383 -9.555 -1.149 1.00 90.88 89 ARG A O 1
ATOM 740 N N . TYR A 1 90 ? 5.076 -7.615 -0.287 1.00 90.50 90 TYR A N 1
ATOM 741 C CA . TYR A 1 90 ? 4.426 -6.803 -1.315 1.00 90.50 90 TYR A CA 1
ATOM 742 C C . TYR A 1 90 ? 5.127 -6.895 -2.665 1.00 90.50 90 TYR A C 1
ATOM 744 O O . TYR A 1 90 ? 4.437 -6.945 -3.682 1.00 90.50 90 TYR A O 1
ATOM 752 N N . TRP A 1 91 ? 6.455 -6.990 -2.682 1.00 88.00 91 TRP A N 1
ATOM 753 C CA . TRP A 1 91 ? 7.225 -7.203 -3.901 1.00 88.00 91 TRP A CA 1
ATOM 754 C C . TRP A 1 91 ? 6.851 -8.519 -4.590 1.00 88.00 91 TRP A C 1
ATOM 756 O O . TRP A 1 91 ? 6.477 -8.513 -5.762 1.00 88.00 91 TRP A O 1
ATOM 766 N N . GLN A 1 92 ? 6.825 -9.626 -3.844 1.00 87.44 92 GLN A N 1
ATOM 767 C CA . GLN A 1 92 ? 6.407 -10.932 -4.365 1.00 87.44 92 GLN A CA 1
ATOM 768 C C . GLN A 1 92 ? 4.975 -10.897 -4.915 1.00 87.44 92 GLN A C 1
ATOM 770 O O . GLN A 1 92 ? 4.697 -11.411 -5.997 1.00 87.44 92 GLN A O 1
ATOM 775 N N . ARG A 1 93 ? 4.056 -10.200 -4.233 1.00 89.69 93 ARG A N 1
ATOM 776 C CA . ARG A 1 93 ? 2.683 -10.000 -4.731 1.00 89.69 93 ARG A CA 1
ATOM 777 C C . ARG A 1 93 ? 2.626 -9.170 -6.017 1.00 89.69 93 ARG A C 1
ATOM 779 O O . ARG A 1 93 ? 1.713 -9.374 -6.815 1.00 89.69 93 ARG A O 1
ATOM 786 N N . MET A 1 94 ? 3.537 -8.217 -6.211 1.00 86.25 94 MET A N 1
ATOM 787 C CA . MET A 1 94 ? 3.617 -7.431 -7.448 1.00 86.25 94 MET A CA 1
ATOM 788 C C . MET A 1 94 ? 4.149 -8.268 -8.619 1.00 86.25 94 MET A C 1
ATOM 790 O O . MET A 1 94 ? 3.591 -8.167 -9.713 1.00 86.25 94 MET A O 1
ATOM 794 N N . LEU A 1 95 ? 5.149 -9.124 -8.374 1.00 83.56 95 LEU A N 1
ATOM 795 C CA . LEU A 1 95 ? 5.661 -10.100 -9.346 1.00 83.56 95 LEU A CA 1
ATOM 796 C C . LEU A 1 95 ? 4.570 -11.102 -9.753 1.00 83.56 95 LEU A C 1
ATOM 798 O O . LEU A 1 95 ? 4.269 -11.241 -10.934 1.00 83.56 95 LEU A O 1
ATOM 802 N N . ALA A 1 96 ? 3.896 -11.720 -8.776 1.00 81.94 96 ALA A N 1
ATOM 803 C CA . ALA A 1 96 ? 2.849 -12.719 -9.017 1.00 81.94 96 ALA A CA 1
ATOM 804 C C . ALA A 1 96 ? 1.646 -12.172 -9.807 1.00 81.94 96 ALA A C 1
ATOM 806 O O . ALA A 1 96 ? 0.979 -12.907 -10.525 1.00 81.94 96 ALA A O 1
ATOM 807 N N . LYS A 1 97 ? 1.363 -10.868 -9.700 1.00 75.31 97 LYS A N 1
ATOM 808 C CA . LYS A 1 97 ? 0.305 -10.200 -10.477 1.00 75.31 97 LYS A CA 1
ATOM 809 C C . LYS A 1 97 ? 0.717 -9.849 -11.911 1.00 75.31 97 LYS A C 1
ATOM 811 O O . LYS A 1 97 ? -0.048 -9.165 -12.587 1.00 75.31 97 LYS A O 1
ATOM 816 N N . GLY A 1 98 ? 1.914 -10.240 -12.354 1.00 62.06 98 GLY A N 1
ATOM 817 C CA . GLY A 1 98 ? 2.436 -9.938 -13.690 1.00 62.06 98 GLY A CA 1
ATOM 818 C C . GLY A 1 98 ? 2.685 -8.447 -13.934 1.00 62.06 98 GLY A C 1
ATOM 819 O O . GLY A 1 98 ? 2.820 -8.024 -15.076 1.00 62.06 98 GLY A O 1
ATOM 820 N N . ARG A 1 99 ? 2.718 -7.624 -12.875 1.00 59.50 99 ARG A N 1
ATOM 821 C CA . ARG A 1 99 ? 2.952 -6.170 -12.978 1.00 59.50 99 ARG A CA 1
ATOM 822 C C . ARG A 1 99 ? 4.428 -5.804 -13.000 1.00 59.50 99 ARG A C 1
ATOM 824 O O . ARG A 1 99 ? 4.771 -4.671 -13.316 1.00 59.50 99 ARG A O 1
ATOM 831 N N . ILE A 1 100 ? 5.283 -6.759 -12.655 1.00 55.34 100 ILE A N 1
ATOM 832 C CA . ILE A 1 100 ? 6.727 -6.682 -12.812 1.00 55.34 100 ILE A CA 1
ATOM 833 C C . ILE A 1 100 ? 7.125 -7.974 -13.519 1.00 55.34 100 ILE A C 1
ATOM 835 O O . ILE A 1 100 ? 7.114 -9.040 -12.912 1.00 55.34 100 ILE A O 1
ATOM 839 N N . THR A 1 101 ? 7.418 -7.904 -14.809 1.00 43.81 101 THR A N 1
ATOM 840 C CA . THR A 1 101 ? 8.048 -9.002 -15.542 1.00 43.81 101 THR A CA 1
ATOM 841 C C . THR A 1 101 ? 9.556 -8.889 -15.340 1.00 43.81 101 THR A C 1
ATOM 843 O O . THR A 1 101 ? 10.188 -7.960 -15.841 1.00 43.81 101 THR A O 1
ATOM 846 N N . CYS A 1 102 ? 10.144 -9.817 -14.583 1.00 38.53 102 CYS A N 1
AT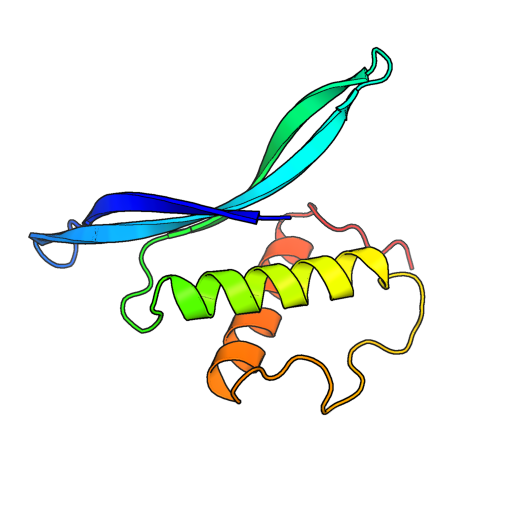OM 847 C CA . CYS A 1 102 ? 11.558 -10.136 -14.758 1.00 38.53 102 CYS A CA 1
ATOM 848 C C . CYS A 1 102 ? 11.653 -10.982 -16.028 1.00 38.53 102 CYS A C 1
ATOM 850 O O . CYS A 1 102 ? 11.358 -12.174 -15.989 1.00 38.53 102 CYS A O 1
ATOM 852 N N . SER A 1 103 ? 12.000 -10.364 -17.154 1.00 33.44 103 SER A N 1
ATOM 853 C CA . SER A 1 103 ? 12.548 -11.125 -18.274 1.00 33.44 103 SER A CA 1
ATOM 854 C C . SER A 1 103 ? 13.936 -11.584 -17.842 1.00 33.44 103 SER A C 1
ATOM 856 O O . SER A 1 103 ? 14.798 -10.748 -17.566 1.00 33.44 103 SER A O 1
ATOM 858 N N . ILE A 1 104 ? 14.061 -12.896 -17.665 1.00 35.94 104 ILE A N 1
ATOM 859 C CA . ILE A 1 104 ? 15.310 -13.618 -17.413 1.00 35.94 104 ILE A CA 1
ATOM 860 C C . ILE A 1 104 ? 16.123 -13.627 -18.706 1.00 35.94 104 ILE A C 1
ATOM 862 O O . ILE A 1 104 ? 15.481 -13.749 -19.776 1.00 35.94 104 ILE A O 1
#

Organism: NCBI:txid1642647